Protein AF-A0A7S0CFQ0-F1 (afdb_monomer_lite)

Sequence (175 aa):
IHQAGVYGTDNMLTEPFFSPTVSVHCETNSCTVASWGQQARIPTTFSSSVLFVSRYTDCGNGVVEHTSIVHNMDDPDDGSSVPLNYLNMPWAGIRTSNLNDILLSGTDGSSSAVSKPIQPFSSSGFYPDLVDTGGYTTFAQSLIDENREPFNLPCSDGNLGETECPEVNKESVQL

Secondary structure (DSSP, 8-state):
---SS----STT-SS---PPEEEEEE-SSEEEEEEE---SSS--SS---EEEEEEEEE-STT-EEEEEEEEE---TTSS--------BS--S---TTT--EEEEEPTTS-EEEPPSSPPPTTSTT---BGGGS-S-EEEES-S--TTSPP--PPEE-SSS-EEPPP---TT----

Radius of gyration: 18.99 Å; chains: 1; bounding box: 38×48×54 Å

pLDDT: mean 72.98, std 15.65, range [30.61, 96.94]

Structure (mmCIF, N/CA/C/O backbone):
data_AF-A0A7S0CFQ0-F1
#
_entry.id   AF-A0A7S0CFQ0-F1
#
loop_
_atom_site.group_PDB
_atom_site.id
_atom_site.type_symbol
_atom_site.label_atom_id
_atom_site.label_alt_id
_atom_site.label_comp_id
_atom_site.label_asym_id
_atom_site.label_entity_id
_atom_site.label_seq_id
_atom_site.pdbx_PDB_ins_code
_atom_site.Cartn_x
_atom_site.Cartn_y
_atom_site.Cartn_z
_atom_site.occupancy
_atom_site.B_iso_or_equiv
_atom_site.auth_seq_id
_atom_site.auth_comp_id
_atom_site.auth_asym_id
_atom_site.auth_atom_id
_atom_site.pdbx_PDB_model_num
ATOM 1 N N . ILE A 1 1 ? -2.059 8.356 -0.593 1.00 39.75 1 ILE A N 1
ATOM 2 C CA . ILE A 1 1 ? -1.535 8.402 -1.978 1.00 39.75 1 ILE A CA 1
ATOM 3 C C . ILE A 1 1 ? -0.015 8.304 -1.917 1.00 39.75 1 ILE A C 1
ATOM 5 O O . ILE A 1 1 ? 0.671 9.313 -1.801 1.00 39.75 1 ILE A O 1
ATOM 9 N N . HIS A 1 2 ? 0.506 7.076 -1.909 1.00 50.59 2 HIS A N 1
ATOM 10 C CA . HIS A 1 2 ? 1.893 6.850 -2.320 1.00 50.59 2 HIS A CA 1
ATOM 11 C C . HIS A 1 2 ? 1.972 7.113 -3.827 1.00 50.59 2 HIS A C 1
ATOM 13 O O . HIS A 1 2 ? 0.962 6.946 -4.504 1.00 50.59 2 HIS A O 1
ATOM 19 N N . GLN A 1 3 ? 3.139 7.534 -4.326 1.00 62.50 3 GLN A N 1
ATOM 20 C CA . GLN A 1 3 ? 3.353 8.063 -5.684 1.00 62.50 3 GLN A CA 1
ATOM 21 C C . GLN A 1 3 ? 3.074 9.572 -5.874 1.00 62.50 3 GLN A C 1
ATOM 23 O O . GLN A 1 3 ? 2.686 10.016 -6.957 1.00 62.50 3 GLN A O 1
ATOM 28 N N . ALA A 1 4 ? 3.374 10.391 -4.857 1.00 58.34 4 ALA A N 1
ATOM 29 C CA . ALA A 1 4 ? 3.525 11.848 -5.001 1.00 58.34 4 ALA A CA 1
ATOM 30 C C . ALA A 1 4 ? 4.813 12.248 -5.757 1.00 58.34 4 ALA A C 1
ATOM 32 O O . ALA A 1 4 ? 5.471 13.222 -5.403 1.00 58.34 4 ALA A O 1
ATOM 33 N N . GLY A 1 5 ? 5.182 11.442 -6.756 1.00 59.94 5 GLY A N 1
ATOM 34 C CA . GLY A 1 5 ? 6.418 11.555 -7.510 1.00 59.94 5 GLY A CA 1
ATOM 35 C C . GLY A 1 5 ? 7.561 10.713 -6.962 1.00 59.94 5 GLY A C 1
ATOM 36 O O . GLY A 1 5 ? 7.418 9.872 -6.074 1.00 59.94 5 GLY A O 1
ATOM 37 N N . VAL A 1 6 ? 8.714 10.955 -7.566 1.00 67.06 6 VAL A N 1
ATOM 38 C CA . VAL A 1 6 ? 10.001 10.339 -7.268 1.00 67.06 6 VAL A CA 1
ATOM 39 C C . VAL A 1 6 ? 10.676 11.082 -6.112 1.00 67.06 6 VAL A C 1
ATOM 41 O O . VAL A 1 6 ? 10.690 12.312 -6.098 1.00 67.06 6 VAL A O 1
ATOM 44 N N . TYR A 1 7 ? 11.300 10.354 -5.178 1.00 64.44 7 TYR A N 1
ATOM 45 C CA . TYR A 1 7 ? 12.227 10.964 -4.222 1.00 64.44 7 TYR A CA 1
ATOM 46 C C . TYR A 1 7 ? 13.401 11.592 -4.984 1.00 64.44 7 TYR A C 1
ATOM 48 O O . TYR A 1 7 ? 14.196 10.889 -5.605 1.00 64.44 7 TYR A O 1
ATOM 56 N N . GLY A 1 8 ? 13.493 12.919 -4.948 1.00 62.34 8 GLY A N 1
ATOM 57 C CA . GLY A 1 8 ? 14.590 13.683 -5.531 1.00 62.34 8 GLY A CA 1
ATOM 58 C C . GLY A 1 8 ? 15.399 14.378 -4.444 1.00 62.34 8 GLY A C 1
ATOM 59 O O . GLY A 1 8 ? 14.839 14.894 -3.481 1.00 62.34 8 GLY A O 1
ATOM 60 N N . THR A 1 9 ? 16.720 14.397 -4.597 1.00 62.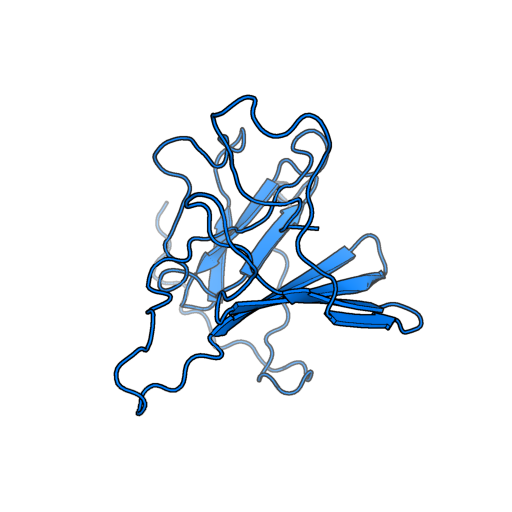56 9 THR A N 1
ATOM 61 C CA . THR A 1 9 ? 17.630 15.204 -3.764 1.00 62.56 9 THR A CA 1
ATOM 62 C C . THR A 1 9 ? 18.038 16.509 -4.444 1.00 62.56 9 THR A C 1
ATOM 64 O O . THR A 1 9 ? 18.760 17.305 -3.852 1.00 62.56 9 THR A O 1
ATOM 67 N N . ASP A 1 10 ? 17.635 16.696 -5.700 1.00 63.03 10 ASP A N 1
ATOM 68 C CA . ASP A 1 10 ? 18.033 17.819 -6.541 1.00 63.03 10 ASP A CA 1
ATOM 69 C C . ASP A 1 10 ? 16.904 18.855 -6.626 1.00 63.03 10 ASP A C 1
ATOM 71 O O . ASP A 1 10 ? 15.729 18.499 -6.738 1.00 63.03 10 ASP A O 1
ATOM 75 N N . ASN A 1 11 ? 17.257 20.140 -6.637 1.00 65.94 11 ASN A N 1
ATOM 76 C CA . ASN A 1 11 ? 16.317 21.269 -6.677 1.00 65.94 11 ASN A CA 1
ATOM 77 C C . ASN A 1 11 ? 15.722 21.494 -8.083 1.00 65.94 11 ASN A C 1
ATOM 79 O O . ASN A 1 11 ? 15.236 22.578 -8.397 1.00 65.94 11 ASN A O 1
ATOM 83 N N . MET A 1 12 ? 15.794 20.483 -8.951 1.00 65.19 12 MET A N 1
ATOM 84 C CA . MET A 1 12 ? 15.325 20.538 -10.337 1.00 65.19 12 MET A CA 1
ATOM 85 C C . MET A 1 12 ? 13.797 20.601 -10.444 1.00 65.19 12 MET A C 1
ATOM 87 O O . MET A 1 12 ? 13.273 21.060 -11.457 1.00 65.19 12 MET A O 1
ATOM 91 N N . LEU A 1 13 ? 13.077 20.137 -9.420 1.00 65.50 13 LEU A N 1
ATOM 92 C CA . LEU A 1 13 ? 11.622 20.233 -9.349 1.00 65.50 13 LEU A CA 1
ATOM 93 C C . LEU A 1 13 ? 11.239 21.517 -8.608 1.00 65.50 13 LEU A C 1
ATOM 95 O O . LEU A 1 13 ? 11.354 21.599 -7.388 1.00 65.50 13 LEU A O 1
ATOM 99 N N . THR A 1 14 ? 10.779 22.521 -9.351 1.00 71.62 14 THR A N 1
ATOM 100 C CA . THR A 1 14 ? 10.223 23.759 -8.778 1.00 71.62 14 THR A CA 1
ATOM 101 C C . THR A 1 14 ? 8.749 23.623 -8.402 1.00 71.62 14 THR A C 1
ATOM 103 O O . THR A 1 14 ? 8.224 24.479 -7.702 1.00 71.62 14 THR A O 1
ATOM 106 N N . GLU A 1 15 ? 8.093 22.555 -8.861 1.00 71.12 15 GLU A N 1
ATOM 107 C CA . GLU A 1 15 ? 6.685 22.247 -8.616 1.00 71.12 15 GLU A CA 1
ATOM 108 C C . GLU A 1 15 ? 6.520 20.763 -8.248 1.00 71.12 15 GLU A C 1
ATOM 110 O O . GLU A 1 15 ? 7.338 19.934 -8.671 1.00 71.12 15 GLU A O 1
ATOM 115 N N . PRO A 1 16 ? 5.470 20.393 -7.490 1.00 70.88 16 PRO A N 1
ATOM 116 C CA . PRO A 1 16 ? 5.167 18.999 -7.200 1.00 70.88 16 PRO A CA 1
ATOM 117 C C . PRO A 1 16 ? 4.949 18.190 -8.482 1.00 70.88 16 PRO A C 1
ATOM 119 O O . PRO A 1 16 ? 4.263 18.619 -9.409 1.00 70.88 16 PRO A O 1
ATOM 122 N N . PHE A 1 17 ? 5.494 16.982 -8.510 1.00 72.38 17 PHE A N 1
ATOM 123 C CA . PHE A 1 17 ? 5.379 16.061 -9.629 1.00 72.38 17 PHE A CA 1
ATOM 124 C C . PHE A 1 17 ? 4.748 14.766 -9.136 1.00 72.38 17 PHE A C 1
ATOM 126 O O . PHE A 1 17 ? 5.159 14.249 -8.108 1.00 72.38 17 PHE A O 1
ATOM 133 N N . PHE A 1 18 ? 3.751 14.242 -9.845 1.00 76.31 18 PHE A N 1
ATOM 134 C CA . PHE A 1 18 ? 2.969 13.085 -9.405 1.00 76.31 18 PHE A CA 1
ATOM 135 C C . PHE A 1 18 ? 3.024 11.973 -10.445 1.00 76.31 18 PHE A C 1
ATOM 137 O O . PHE A 1 18 ? 3.188 12.225 -11.640 1.00 76.31 18 PHE A O 1
ATOM 144 N N . SER A 1 19 ? 2.852 10.731 -10.003 1.00 80.44 19 SER A N 1
ATOM 145 C CA . SER A 1 19 ? 2.658 9.614 -10.923 1.00 80.44 19 SER A CA 1
ATOM 146 C C . SER A 1 19 ? 1.351 9.764 -11.705 1.00 80.44 19 SER A C 1
ATOM 148 O O . SER A 1 19 ? 0.325 10.069 -11.090 1.00 80.44 19 SER A O 1
ATOM 150 N N . PRO A 1 20 ? 1.361 9.562 -13.038 1.00 85.19 20 PRO A N 1
ATOM 151 C CA . PRO A 1 20 ? 0.155 9.663 -13.848 1.00 85.19 20 PRO A CA 1
ATOM 152 C C . PRO A 1 20 ? -0.930 8.709 -13.350 1.00 85.19 20 PRO A C 1
ATOM 154 O O . PRO A 1 20 ? -0.698 7.508 -13.214 1.00 85.19 20 PRO A O 1
ATOM 157 N N . THR A 1 21 ? -2.128 9.231 -13.099 1.00 89.25 21 THR A N 1
ATOM 158 C CA . THR A 1 21 ? -3.296 8.400 -12.801 1.00 89.25 21 THR A CA 1
ATOM 159 C C . THR A 1 21 ? -3.794 7.755 -14.089 1.00 89.25 21 THR A C 1
ATOM 161 O O . THR A 1 21 ? -4.123 8.449 -15.047 1.00 89.25 21 THR A O 1
ATOM 164 N N . VAL A 1 22 ? -3.848 6.426 -14.105 1.00 91.12 22 VAL A N 1
ATOM 165 C CA . VAL A 1 22 ? -4.305 5.623 -15.247 1.00 91.12 22 VAL A CA 1
ATOM 166 C C . VAL A 1 22 ? -5.815 5.425 -15.185 1.00 91.12 22 VAL A C 1
ATOM 168 O O . VAL A 1 22 ? -6.507 5.562 -16.190 1.00 91.12 22 VAL A O 1
ATOM 171 N N . SER A 1 23 ? -6.341 5.131 -13.997 1.00 93.75 23 SER A N 1
ATOM 172 C CA . SER A 1 23 ? -7.774 4.930 -13.800 1.00 93.75 23 SER A CA 1
ATOM 173 C C . SER A 1 23 ? -8.191 5.237 -12.372 1.00 93.75 23 SER A C 1
ATOM 175 O O . SER A 1 23 ? -7.439 4.996 -11.426 1.00 93.75 23 SER A O 1
ATOM 177 N N . VAL A 1 24 ? -9.430 5.694 -12.221 1.00 95.62 24 VAL A N 1
ATOM 178 C CA . VAL A 1 24 ? -10.097 5.850 -10.930 1.00 95.62 24 VAL A CA 1
ATOM 179 C C . VAL A 1 24 ? -11.449 5.167 -11.014 1.00 95.62 24 VAL A C 1
ATOM 181 O O . VAL A 1 24 ? -12.194 5.375 -11.971 1.00 95.62 24 VAL A O 1
ATOM 184 N N . HIS A 1 25 ? -11.769 4.370 -10.006 1.00 96.62 25 HIS A N 1
ATOM 185 C CA . HIS A 1 25 ? -13.078 3.763 -9.849 1.00 96.62 25 HIS A CA 1
ATOM 186 C C . HIS A 1 25 ? -13.491 3.872 -8.389 1.00 96.62 25 HIS A C 1
ATOM 188 O O . HIS A 1 25 ? -12.818 3.317 -7.522 1.00 96.62 25 HIS A O 1
ATOM 194 N N . CYS A 1 26 ? -14.574 4.596 -8.117 1.00 96.94 26 CYS A N 1
ATOM 195 C CA . CYS A 1 26 ? -15.124 4.693 -6.773 1.00 96.94 26 CYS A CA 1
ATOM 196 C C . CYS A 1 26 ? -16.531 4.092 -6.722 1.00 96.94 26 CYS A C 1
ATOM 198 O O . CYS A 1 26 ? -17.332 4.270 -7.641 1.00 96.94 26 CYS A O 1
ATOM 200 N N . GLU A 1 27 ? -16.821 3.440 -5.607 1.00 94.44 27 GLU A N 1
ATOM 201 C CA . GLU A 1 27 ? -18.129 2.934 -5.211 1.00 94.44 27 GLU A CA 1
ATOM 202 C C . GLU A 1 27 ? -18.599 3.692 -3.958 1.00 94.44 27 GLU A C 1
ATOM 204 O O . GLU A 1 27 ? -17.998 4.685 -3.547 1.00 94.44 27 GLU A O 1
ATOM 209 N N . THR A 1 28 ? -19.690 3.246 -3.331 1.00 94.81 28 THR A N 1
ATOM 210 C CA . THR A 1 28 ? -20.272 3.927 -2.163 1.00 94.81 28 THR A CA 1
ATOM 211 C C . THR A 1 28 ? -19.301 4.050 -0.989 1.00 94.81 28 THR A C 1
ATOM 213 O O . THR A 1 28 ? -19.267 5.097 -0.348 1.00 94.81 28 THR A O 1
ATOM 216 N N . ASN A 1 29 ? -18.527 3.005 -0.699 1.00 96.00 29 ASN A N 1
ATOM 217 C CA . ASN A 1 29 ? -17.613 2.961 0.442 1.00 96.00 29 ASN A CA 1
ATOM 218 C C . ASN A 1 29 ? -16.167 2.662 0.037 1.00 96.00 29 ASN A C 1
ATOM 220 O O . ASN A 1 29 ? -15.333 2.440 0.907 1.00 96.00 29 ASN A O 1
ATOM 224 N N . SER A 1 30 ? -15.855 2.625 -1.256 1.00 96.31 30 SER A N 1
ATOM 225 C CA . SER A 1 30 ? -14.516 2.300 -1.733 1.00 96.31 30 SER A CA 1
ATOM 226 C C . SER A 1 30 ? -14.080 3.278 -2.816 1.00 96.31 30 SER A C 1
ATOM 228 O O . SER A 1 30 ? -14.894 3.777 -3.592 1.00 96.31 30 SER A O 1
ATOM 230 N N . CYS A 1 31 ? -12.787 3.572 -2.893 1.00 96.25 31 CYS A N 1
ATOM 231 C CA . CYS A 1 31 ? -12.227 4.158 -4.098 1.00 96.25 31 CYS A CA 1
ATOM 232 C C . CYS A 1 31 ? -10.867 3.557 -4.431 1.00 96.25 31 CYS A C 1
ATOM 234 O O . CYS A 1 31 ? -9.958 3.508 -3.601 1.00 96.25 31 CYS A O 1
ATOM 236 N N . THR A 1 32 ? -10.752 3.109 -5.676 1.00 95.56 32 THR A N 1
ATOM 237 C CA . THR A 1 32 ? -9.565 2.500 -6.260 1.00 95.56 32 THR A CA 1
ATOM 238 C C . THR A 1 32 ? -8.930 3.469 -7.243 1.00 95.56 32 THR A C 1
ATOM 240 O O . THR A 1 32 ? -9.592 3.997 -8.137 1.00 95.56 32 THR A O 1
ATOM 243 N N . VAL A 1 33 ? -7.628 3.678 -7.095 1.00 93.75 33 VAL A N 1
ATOM 244 C CA . VAL A 1 33 ? -6.810 4.503 -7.979 1.00 93.75 33 VAL A CA 1
ATOM 245 C C . VAL A 1 33 ? -5.663 3.648 -8.492 1.00 93.75 33 VAL A C 1
ATOM 247 O O . VAL A 1 33 ? -4.897 3.100 -7.700 1.00 93.75 33 VAL A O 1
ATOM 250 N N . ALA A 1 34 ? -5.540 3.549 -9.813 1.00 91.88 34 ALA A N 1
ATOM 251 C CA . ALA A 1 34 ? -4.373 2.976 -10.465 1.00 91.88 34 ALA A CA 1
ATOM 252 C C . ALA A 1 34 ? -3.490 4.105 -10.997 1.00 91.88 34 ALA A C 1
ATOM 254 O O . ALA A 1 34 ? -3.971 5.000 -11.698 1.00 91.88 34 ALA A O 1
ATOM 255 N N . SER A 1 35 ? -2.201 4.046 -10.689 1.00 89.19 35 SER A N 1
ATOM 256 C CA . SER A 1 35 ? -1.215 5.043 -11.088 1.00 89.19 35 SER A CA 1
ATOM 257 C C . SER A 1 35 ? -0.008 4.371 -11.719 1.00 89.19 35 SER A C 1
ATOM 259 O O . SER A 1 35 ? 0.501 3.366 -11.218 1.00 89.19 35 SER A O 1
ATOM 261 N N . TRP A 1 36 ? 0.470 4.959 -12.809 1.00 86.75 36 TRP A N 1
ATOM 262 C CA . TRP A 1 36 ? 1.662 4.501 -13.500 1.00 86.75 36 TRP A CA 1
ATOM 263 C C . TRP A 1 36 ? 2.895 4.826 -12.659 1.00 86.75 36 TRP A C 1
ATOM 265 O O . TRP A 1 36 ? 3.166 5.989 -12.363 1.00 86.75 36 TRP A O 1
ATOM 275 N N . GLY A 1 37 ? 3.637 3.802 -12.254 1.00 80.62 37 GLY A N 1
ATOM 276 C CA . GLY A 1 37 ? 4.786 3.934 -11.376 1.00 80.62 37 GLY A CA 1
ATOM 277 C C . GLY A 1 37 ? 5.899 4.783 -11.966 1.00 80.62 37 GLY A C 1
ATOM 278 O O . GLY A 1 37 ? 6.160 4.761 -13.169 1.00 80.62 37 GLY A O 1
ATOM 279 N N . GLN A 1 38 ? 6.602 5.510 -11.106 1.00 75.31 38 GLN A N 1
ATOM 280 C CA . GLN A 1 38 ? 7.814 6.216 -11.492 1.00 75.31 38 GLN A CA 1
ATOM 281 C C . GLN A 1 38 ? 8.977 5.757 -10.625 1.00 75.31 38 GLN A C 1
ATOM 283 O O . GLN A 1 38 ? 8.885 5.760 -9.398 1.00 75.31 38 GLN A O 1
ATOM 288 N N . GLN A 1 39 ? 10.073 5.345 -11.260 1.00 66.12 39 GLN A N 1
ATOM 289 C CA . GLN A 1 39 ? 11.289 4.960 -10.552 1.00 66.12 39 GLN A CA 1
ATOM 290 C C . GLN A 1 39 ? 12.277 6.125 -10.507 1.00 66.12 39 GLN A C 1
ATOM 292 O O . GLN A 1 39 ? 12.476 6.854 -11.478 1.00 66.12 39 GLN A O 1
ATOM 297 N N . ALA A 1 40 ? 12.897 6.296 -9.344 1.00 55.22 40 ALA A N 1
ATOM 298 C CA . ALA A 1 40 ? 13.705 7.451 -8.997 1.00 55.22 40 ALA A CA 1
ATOM 299 C C . ALA A 1 40 ? 15.110 7.433 -9.614 1.00 55.22 40 ALA A C 1
ATOM 301 O O . ALA A 1 40 ? 16.079 7.273 -8.878 1.00 55.22 40 ALA A O 1
ATOM 302 N N . ARG A 1 41 ? 15.255 7.580 -10.940 1.00 50.00 41 ARG A N 1
ATOM 303 C CA . ARG A 1 41 ? 16.569 7.804 -11.581 1.00 50.00 41 ARG A CA 1
ATOM 304 C C . ARG A 1 41 ? 16.478 8.652 -12.874 1.00 50.00 41 ARG A C 1
ATOM 306 O O . ARG A 1 41 ? 16.583 8.099 -13.961 1.00 50.00 41 ARG A O 1
ATOM 313 N N . ILE A 1 42 ? 16.481 9.993 -12.736 1.00 51.56 42 ILE A N 1
ATOM 314 C CA . ILE A 1 42 ? 16.884 11.000 -13.772 1.00 51.56 42 ILE A CA 1
ATOM 315 C C . ILE A 1 42 ? 15.882 11.115 -14.986 1.00 51.56 42 ILE A C 1
ATOM 317 O O . ILE A 1 42 ? 14.942 10.325 -15.054 1.00 51.56 42 ILE A O 1
ATOM 321 N N . PRO A 1 43 ? 15.953 12.146 -15.876 1.00 45.28 43 PRO A N 1
ATOM 322 C CA . PRO A 1 43 ? 14.903 12.519 -16.840 1.00 45.28 43 PRO A CA 1
ATOM 323 C C . PRO A 1 43 ? 14.393 11.372 -17.715 1.00 45.28 43 PRO A C 1
ATOM 325 O O . PRO A 1 43 ? 15.179 10.673 -18.348 1.00 45.28 43 PRO A O 1
ATOM 328 N N . THR A 1 44 ? 13.069 11.227 -17.807 1.00 50.00 44 THR A N 1
ATOM 329 C CA . THR A 1 44 ? 12.396 10.138 -18.533 1.00 50.00 44 THR A CA 1
ATOM 330 C C . THR A 1 44 ? 11.166 10.652 -19.294 1.00 50.00 44 THR A C 1
ATOM 332 O O . THR A 1 44 ? 10.462 11.531 -18.803 1.00 50.00 44 THR A O 1
ATOM 335 N N . THR A 1 45 ? 10.883 10.107 -20.486 1.00 50.97 45 THR A N 1
ATOM 336 C CA . THR A 1 45 ? 9.622 10.304 -21.243 1.00 50.97 45 THR A CA 1
ATOM 337 C C . THR A 1 45 ? 8.568 9.229 -20.913 1.00 50.97 45 THR A C 1
ATOM 339 O O . THR A 1 45 ? 7.693 8.952 -21.726 1.00 50.97 45 THR A O 1
ATOM 342 N N . PHE A 1 46 ? 8.666 8.665 -19.700 1.00 53.38 46 PHE A N 1
ATOM 343 C CA . PHE A 1 46 ? 7.843 7.635 -19.051 1.00 53.38 46 PHE A CA 1
ATOM 344 C C . PHE A 1 46 ? 7.884 6.229 -19.669 1.00 53.38 46 PHE A C 1
ATOM 346 O O . PHE A 1 46 ? 7.098 5.891 -20.546 1.00 53.38 46 PHE A O 1
ATOM 353 N N . SER A 1 47 ? 8.710 5.356 -19.088 1.00 57.25 47 SER A N 1
ATOM 354 C CA . SER A 1 47 ? 8.442 3.913 -19.049 1.00 57.25 47 SER A CA 1
ATOM 355 C C . SER A 1 47 ? 9.054 3.320 -17.777 1.00 57.25 47 SER A C 1
ATOM 357 O O . SER A 1 47 ? 10.254 3.064 -17.704 1.00 57.25 47 SER A O 1
ATOM 359 N N . SER A 1 48 ? 8.238 3.141 -16.742 1.00 67.94 48 SER A N 1
ATOM 360 C CA . SER A 1 48 ? 8.483 2.067 -15.779 1.00 67.94 48 SER A CA 1
ATOM 361 C C . SER A 1 48 ? 7.379 1.045 -15.975 1.00 67.94 48 SER A C 1
ATOM 363 O O . SER A 1 48 ? 6.219 1.434 -16.099 1.00 67.94 48 SER A O 1
ATOM 365 N N . SER A 1 49 ? 7.703 -0.235 -16.029 1.00 80.25 49 SER A N 1
ATOM 366 C CA . SER A 1 49 ? 6.699 -1.283 -16.206 1.00 80.25 49 SER A CA 1
ATOM 367 C C . SER A 1 49 ? 6.064 -1.639 -14.869 1.00 80.25 49 SER A C 1
ATOM 369 O O . SER A 1 49 ? 5.990 -2.793 -14.482 1.00 80.25 49 SER A O 1
ATOM 371 N N . VAL A 1 50 ? 5.645 -0.629 -14.106 1.00 83.50 50 VAL A N 1
ATOM 372 C CA . VAL A 1 50 ? 5.047 -0.822 -12.787 1.00 83.50 50 VAL A CA 1
ATOM 373 C C . VAL A 1 50 ? 3.726 -0.089 -12.720 1.00 83.50 50 VAL A C 1
ATOM 375 O O . VAL A 1 50 ? 3.663 1.114 -12.973 1.00 83.50 50 VAL A O 1
ATOM 378 N N . LEU A 1 51 ? 2.676 -0.799 -12.331 1.00 88.25 51 LEU A N 1
ATOM 379 C CA . LEU A 1 51 ? 1.384 -0.217 -12.004 1.00 88.25 51 LEU A CA 1
ATOM 380 C C . LEU A 1 51 ? 1.162 -0.321 -10.496 1.00 88.25 51 LEU A C 1
ATOM 382 O O . LEU A 1 51 ? 1.212 -1.408 -9.922 1.00 88.25 51 LEU A O 1
ATOM 386 N N . PHE A 1 52 ? 0.907 0.815 -9.854 1.00 88.44 52 PHE A N 1
ATOM 387 C CA . PHE A 1 52 ? 0.487 0.862 -8.458 1.00 88.44 52 PHE A CA 1
ATOM 388 C C . PHE A 1 52 ? -1.028 0.962 -8.403 1.00 88.44 52 PHE A C 1
ATOM 390 O O . PHE A 1 52 ? -1.601 1.864 -9.012 1.00 88.44 52 PHE A O 1
ATOM 397 N N . VAL A 1 53 ? -1.675 0.079 -7.652 1.00 91.56 53 VAL A N 1
ATOM 398 C CA . VAL A 1 53 ? -3.116 0.146 -7.400 1.00 91.56 53 VAL A CA 1
ATOM 399 C C . VAL A 1 53 ? -3.332 0.319 -5.907 1.00 91.56 53 VAL A C 1
ATOM 401 O O . VAL A 1 53 ? -2.909 -0.513 -5.109 1.00 91.56 53 VAL A O 1
ATOM 404 N N . SER A 1 54 ? -3.993 1.408 -5.531 1.00 91.88 54 SER A N 1
ATOM 405 C CA . SER A 1 54 ? -4.400 1.674 -4.155 1.00 91.88 54 SER A CA 1
ATOM 406 C C . SER A 1 54 ? -5.915 1.685 -4.076 1.00 91.88 54 SER A C 1
ATOM 408 O O . SER A 1 54 ? -6.560 2.464 -4.777 1.00 91.88 54 SER A O 1
ATOM 410 N N . ARG A 1 55 ? -6.479 0.859 -3.200 1.00 93.38 55 ARG A N 1
ATOM 411 C CA . ARG A 1 55 ? -7.897 0.896 -2.847 1.00 93.38 55 ARG A CA 1
ATOM 412 C C . ARG A 1 55 ? -8.037 1.331 -1.401 1.00 93.38 55 ARG A C 1
ATOM 414 O O . ARG A 1 55 ? -7.408 0.752 -0.521 1.00 93.38 55 ARG A O 1
ATOM 421 N N . TYR A 1 56 ? -8.866 2.337 -1.176 1.00 93.81 56 TYR A N 1
ATOM 422 C CA . TYR A 1 56 ? -9.286 2.763 0.151 1.00 93.81 56 TYR A CA 1
ATOM 423 C C . TYR A 1 56 ? -10.731 2.338 0.346 1.00 93.81 56 TYR A C 1
ATOM 425 O O . TYR A 1 56 ? -11.569 2.703 -0.476 1.00 93.81 56 TYR A O 1
ATOM 433 N N . THR A 1 57 ? -11.012 1.596 1.410 1.00 95.75 57 THR A N 1
ATOM 434 C CA . THR A 1 57 ? -12.364 1.147 1.747 1.00 95.75 57 THR A CA 1
ATOM 435 C C . THR A 1 57 ? -12.725 1.645 3.139 1.00 95.75 57 THR A C 1
ATOM 437 O O . THR A 1 57 ? -11.983 1.424 4.095 1.00 95.75 57 THR A O 1
ATOM 440 N N . ASP A 1 58 ? -13.863 2.320 3.254 1.00 95.06 58 ASP A N 1
ATOM 441 C CA . ASP A 1 58 ? -14.522 2.582 4.528 1.00 95.06 58 ASP A CA 1
ATOM 442 C C . ASP A 1 58 ? -15.252 1.306 4.967 1.00 95.06 58 ASP A C 1
ATOM 444 O O . ASP A 1 58 ? -16.239 0.880 4.355 1.00 95.06 58 ASP A O 1
ATOM 448 N N . CYS A 1 59 ? -14.727 0.680 6.019 1.00 92.88 59 CYS A N 1
ATOM 449 C CA . CYS A 1 59 ? -15.288 -0.529 6.617 1.00 92.88 59 CYS A CA 1
ATOM 450 C C . CYS A 1 59 ? -16.285 -0.202 7.745 1.00 92.88 59 CYS A C 1
ATOM 452 O O . CYS A 1 59 ? -16.800 -1.106 8.403 1.00 92.88 59 CYS A O 1
ATOM 454 N N . GLY A 1 60 ? -16.568 1.084 7.979 1.00 90.44 60 GLY A N 1
ATOM 455 C CA . GLY A 1 60 ? -17.383 1.567 9.082 1.00 90.44 60 GLY A CA 1
ATOM 456 C C . GLY A 1 60 ? -16.645 1.550 10.423 1.00 90.44 60 GLY A C 1
ATOM 457 O O . GLY A 1 60 ? -15.507 1.102 10.546 1.00 90.44 60 GLY A O 1
ATOM 458 N N . ASN A 1 61 ? -17.303 2.070 11.464 1.00 90.38 61 ASN A N 1
ATOM 459 C CA . ASN A 1 61 ? -16.812 2.052 12.852 1.00 90.38 61 ASN A CA 1
ATOM 460 C C . ASN A 1 61 ? -15.390 2.620 13.051 1.00 90.38 61 ASN A C 1
ATOM 462 O O . ASN A 1 61 ? -14.680 2.223 13.972 1.00 90.38 61 ASN A O 1
ATOM 466 N N . GLY A 1 62 ? -14.975 3.561 12.198 1.00 86.12 62 GLY A N 1
ATOM 467 C CA . GLY A 1 62 ? -13.644 4.169 12.258 1.00 86.12 62 GLY A CA 1
ATOM 468 C C . GLY A 1 62 ? -12.518 3.304 11.681 1.00 86.12 62 GLY A C 1
ATOM 469 O O . GLY A 1 62 ? -11.353 3.642 11.879 1.00 86.12 62 GLY A O 1
ATOM 470 N N . VAL A 1 63 ? -12.841 2.219 10.970 1.00 89.56 63 VAL A N 1
ATOM 471 C CA . VAL A 1 63 ? -11.871 1.358 10.284 1.00 89.56 63 VAL A CA 1
ATOM 472 C C . VAL A 1 63 ? -11.793 1.738 8.810 1.00 89.56 63 VAL A C 1
ATOM 474 O O . VAL A 1 63 ? -12.797 1.750 8.100 1.00 89.56 63 VAL A O 1
ATOM 477 N N . VAL A 1 64 ? -10.575 2.005 8.343 1.00 91.25 64 VAL A N 1
ATOM 478 C CA . VAL A 1 64 ? -10.271 2.208 6.925 1.00 91.25 64 VAL A CA 1
ATOM 479 C C . VAL A 1 64 ? -9.289 1.134 6.491 1.00 91.25 64 VAL A C 1
ATOM 481 O O . VAL A 1 64 ? -8.186 1.045 7.031 1.00 91.25 64 VAL A O 1
ATOM 484 N N . GLU A 1 65 ? -9.675 0.340 5.499 1.00 91.75 65 GLU A N 1
ATOM 485 C CA . GLU A 1 65 ? -8.765 -0.583 4.830 1.00 91.75 65 GLU A CA 1
ATOM 486 C C . GLU A 1 65 ? -8.033 0.150 3.704 1.00 91.75 65 GLU A C 1
ATOM 488 O O . GLU A 1 65 ? -8.637 0.872 2.905 1.00 91.75 65 GLU A O 1
ATOM 493 N N . HIS A 1 66 ? -6.722 -0.065 3.620 1.00 91.69 66 HIS A N 1
ATOM 494 C CA . HIS A 1 66 ? -5.922 0.329 2.471 1.00 91.69 66 HIS A CA 1
ATOM 495 C C . HIS A 1 66 ? -5.287 -0.909 1.840 1.00 91.69 66 HIS A C 1
ATOM 497 O O . HIS A 1 66 ? -4.353 -1.487 2.393 1.00 91.69 66 HIS A O 1
ATOM 503 N N . THR A 1 67 ? -5.771 -1.288 0.660 1.00 91.44 67 THR A N 1
ATOM 504 C CA . THR A 1 67 ? -5.152 -2.323 -0.170 1.00 91.44 67 THR A CA 1
ATOM 505 C C . THR A 1 67 ? -4.140 -1.667 -1.103 1.00 91.44 67 THR A C 1
ATOM 507 O O . THR A 1 67 ? -4.489 -0.741 -1.836 1.00 91.44 67 THR A O 1
ATOM 510 N N . SER A 1 68 ? -2.901 -2.160 -1.111 1.00 88.31 68 SER A N 1
ATOM 511 C CA . SER A 1 68 ? -1.851 -1.708 -2.026 1.00 88.31 68 SER A CA 1
ATOM 512 C C . SER A 1 68 ? -1.351 -2.879 -2.858 1.00 88.31 68 SER A C 1
ATOM 514 O O . SER A 1 68 ? -0.891 -3.875 -2.309 1.00 88.31 68 SER A O 1
ATOM 516 N N . ILE A 1 69 ? -1.409 -2.744 -4.180 1.00 89.38 69 ILE A N 1
ATOM 517 C CA . ILE A 1 69 ? -0.888 -3.720 -5.137 1.00 89.38 69 ILE A CA 1
ATOM 518 C C . ILE A 1 69 ? 0.202 -3.041 -5.958 1.00 89.38 69 ILE A C 1
ATOM 520 O O . ILE A 1 69 ? 0.025 -1.923 -6.449 1.00 89.38 69 ILE A O 1
ATOM 524 N N . VAL A 1 70 ? 1.322 -3.738 -6.121 1.00 87.50 70 VAL A N 1
ATOM 525 C CA . VAL A 1 70 ? 2.396 -3.366 -7.040 1.00 87.50 70 VAL A CA 1
ATOM 526 C C . VAL A 1 70 ? 2.450 -4.437 -8.118 1.00 87.50 70 VAL A C 1
ATOM 528 O O . VAL A 1 70 ? 2.750 -5.591 -7.827 1.00 87.50 70 VAL A O 1
ATOM 531 N N . HIS A 1 71 ? 2.123 -4.071 -9.352 1.00 88.06 71 HIS A N 1
ATOM 532 C CA . HIS A 1 71 ? 2.116 -4.993 -10.480 1.00 88.06 71 HIS A CA 1
ATOM 533 C C .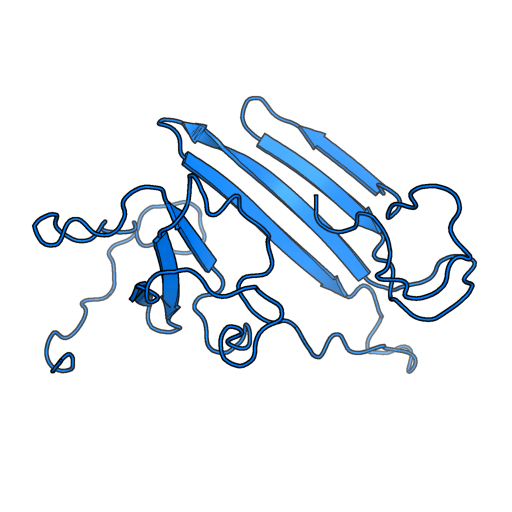 HIS A 1 71 ? 3.281 -4.679 -11.417 1.00 88.06 71 HIS A C 1
ATOM 535 O O . HIS A 1 71 ? 3.367 -3.562 -11.929 1.00 88.06 71 HIS A O 1
ATOM 541 N N . ASN A 1 72 ? 4.168 -5.656 -11.628 1.00 86.50 72 ASN A N 1
ATOM 542 C CA . ASN A 1 72 ? 5.166 -5.597 -12.691 1.00 86.50 72 ASN A CA 1
ATOM 543 C C . ASN A 1 72 ? 4.497 -5.979 -14.018 1.00 86.50 72 ASN A C 1
ATOM 545 O O . ASN A 1 72 ? 3.969 -7.081 -14.136 1.00 86.50 72 ASN A O 1
ATOM 549 N N . MET A 1 73 ? 4.504 -5.053 -14.968 1.00 86.62 73 MET A N 1
ATOM 550 C CA . MET A 1 73 ? 3.950 -5.195 -16.313 1.00 86.62 73 MET A CA 1
ATOM 551 C C . MET A 1 73 ? 5.003 -5.632 -17.340 1.00 86.62 73 MET A C 1
ATOM 553 O O . MET A 1 73 ? 4.659 -5.741 -18.514 1.00 86.62 73 MET A O 1
ATOM 557 N N . ASP A 1 74 ? 6.266 -5.825 -16.939 1.00 82.94 74 ASP A N 1
ATOM 558 C CA . ASP A 1 74 ? 7.294 -6.345 -17.846 1.00 82.94 74 ASP A CA 1
ATOM 559 C C . ASP A 1 74 ? 6.964 -7.770 -18.293 1.00 82.94 74 ASP A C 1
ATOM 561 O O . ASP A 1 74 ? 6.500 -8.597 -17.500 1.00 82.94 74 ASP A O 1
ATOM 565 N N . ASP A 1 75 ? 7.248 -8.059 -19.563 1.00 79.25 75 ASP A N 1
ATOM 566 C CA . ASP A 1 75 ? 7.169 -9.408 -20.102 1.00 79.25 75 ASP A CA 1
ATOM 567 C C . ASP A 1 75 ? 8.461 -10.165 -19.736 1.00 79.25 75 ASP A C 1
ATOM 569 O O . ASP A 1 75 ? 9.550 -9.774 -20.167 1.00 79.25 75 ASP A O 1
ATOM 573 N N . PRO A 1 76 ? 8.394 -11.245 -18.936 1.00 71.94 76 PRO A N 1
ATOM 574 C CA . PRO A 1 76 ? 9.584 -12.012 -18.580 1.00 71.94 76 PRO A CA 1
ATOM 575 C C . PRO A 1 76 ? 10.291 -12.635 -19.798 1.00 71.94 76 PRO A C 1
ATOM 577 O O . PRO A 1 76 ? 11.484 -12.937 -19.705 1.00 71.94 76 PRO A O 1
ATOM 580 N N . ASP A 1 77 ? 9.597 -12.802 -20.929 1.00 77.38 77 ASP A N 1
ATOM 581 C CA . ASP A 1 77 ? 10.111 -13.464 -22.129 1.00 77.38 77 ASP A CA 1
ATOM 582 C C . ASP A 1 77 ? 10.766 -12.498 -23.138 1.00 77.38 77 ASP A C 1
ATOM 584 O O . ASP A 1 77 ? 11.407 -12.942 -24.095 1.00 77.38 77 ASP A O 1
ATOM 588 N N . ASP A 1 78 ? 10.671 -11.179 -22.932 1.00 76.81 78 ASP A N 1
ATOM 589 C CA . ASP A 1 78 ? 11.191 -10.173 -23.873 1.00 76.81 78 ASP A CA 1
ATOM 590 C C . ASP A 1 78 ? 12.692 -9.854 -23.701 1.00 76.81 78 ASP A C 1
ATOM 592 O O . ASP A 1 78 ? 13.283 -9.103 -24.484 1.00 76.81 78 ASP A O 1
ATOM 596 N N . GLY A 1 79 ? 13.335 -10.453 -22.690 1.00 66.56 79 GLY A N 1
ATOM 597 C CA . GLY A 1 79 ? 14.756 -10.270 -22.380 1.00 66.56 79 GLY A CA 1
ATOM 598 C C . GLY A 1 79 ? 15.120 -8.891 -21.810 1.00 66.56 79 GLY A C 1
ATOM 599 O O . GLY A 1 79 ? 16.304 -8.620 -21.601 1.00 66.56 79 GLY A O 1
ATOM 600 N N . SER A 1 80 ? 14.129 -8.035 -21.548 1.00 64.12 80 SER A N 1
ATOM 601 C CA . SER A 1 80 ? 14.256 -6.683 -20.993 1.00 64.12 80 SER A CA 1
ATOM 602 C C . SER A 1 80 ? 13.629 -6.516 -19.602 1.00 64.12 80 SER A C 1
ATOM 604 O O . SER A 1 80 ? 13.770 -5.448 -19.009 1.00 64.12 80 SER A O 1
ATOM 606 N N . SER A 1 81 ? 13.031 -7.584 -19.054 1.00 69.44 81 SER A N 1
ATOM 607 C CA . SER A 1 81 ? 12.419 -7.626 -17.720 1.00 69.44 81 SER A CA 1
ATOM 608 C C . SER A 1 81 ? 13.266 -6.950 -16.636 1.00 69.44 81 SER A C 1
ATOM 610 O O . SER A 1 81 ? 14.335 -7.436 -16.249 1.00 69.44 81 SER A O 1
ATOM 612 N N . VAL A 1 82 ? 12.734 -5.872 -16.064 1.00 71.50 82 VAL A N 1
ATOM 613 C CA . VAL A 1 82 ? 13.288 -5.187 -14.902 1.00 71.50 82 VAL A CA 1
ATOM 614 C C . VAL A 1 82 ? 12.674 -5.818 -13.647 1.00 71.50 82 VAL A C 1
ATOM 616 O O . VAL A 1 82 ? 11.474 -5.685 -13.397 1.00 71.50 82 VAL A O 1
ATOM 619 N N . PRO A 1 83 ? 13.460 -6.522 -12.813 1.00 72.88 83 PRO A N 1
ATOM 620 C CA . PRO A 1 83 ? 12.908 -7.179 -11.639 1.00 72.88 83 PRO A CA 1
ATOM 621 C C . PRO A 1 83 ? 12.488 -6.159 -10.572 1.00 72.88 83 PRO A C 1
ATOM 623 O O . PRO A 1 83 ? 13.258 -5.272 -10.196 1.00 72.88 83 PRO A O 1
ATOM 626 N N . LEU A 1 84 ? 11.292 -6.347 -10.009 1.00 76.06 84 LEU A N 1
ATOM 627 C CA . LEU A 1 84 ? 10.878 -5.727 -8.748 1.00 76.06 84 LEU A CA 1
ATOM 628 C C . LEU A 1 84 ? 11.304 -6.635 -7.594 1.00 76.06 84 LEU A C 1
ATOM 630 O O . LEU A 1 84 ? 10.553 -7.499 -7.156 1.00 76.06 84 LEU A O 1
ATOM 634 N N . ASN A 1 85 ? 12.549 -6.478 -7.151 1.00 73.62 85 ASN A N 1
ATOM 635 C CA . ASN A 1 85 ? 13.202 -7.398 -6.216 1.00 73.62 85 ASN A CA 1
ATOM 636 C C . ASN A 1 85 ? 13.303 -6.884 -4.773 1.00 73.62 85 ASN A C 1
ATOM 638 O O . ASN A 1 85 ? 13.863 -7.576 -3.928 1.00 73.62 85 ASN A O 1
ATOM 642 N N . TYR A 1 86 ? 12.791 -5.686 -4.491 1.00 74.56 86 TYR A N 1
ATOM 643 C CA . TYR A 1 86 ? 12.778 -5.129 -3.145 1.00 74.56 86 TYR A CA 1
ATOM 644 C C . TYR A 1 86 ? 11.442 -4.453 -2.852 1.00 74.56 86 TYR A C 1
ATOM 646 O O . TYR A 1 86 ? 11.069 -3.475 -3.504 1.00 74.56 86 TYR A O 1
ATOM 654 N N . LEU A 1 87 ? 10.739 -4.983 -1.854 1.00 77.38 87 LEU A N 1
ATOM 655 C CA . LEU A 1 87 ? 9.538 -4.398 -1.281 1.00 77.38 87 LEU A CA 1
ATOM 656 C C . LEU A 1 87 ? 9.524 -4.733 0.212 1.00 77.38 87 LEU A C 1
ATOM 658 O O . LEU A 1 87 ? 9.495 -5.905 0.588 1.00 77.38 87 LEU A O 1
ATOM 662 N N . ASN A 1 88 ? 9.561 -3.709 1.056 1.00 75.38 88 ASN A N 1
ATOM 663 C CA . ASN A 1 88 ? 9.511 -3.869 2.504 1.00 75.38 88 ASN A CA 1
ATOM 664 C C . ASN A 1 88 ? 8.145 -3.468 3.068 1.00 75.38 88 ASN A C 1
ATOM 666 O O . ASN A 1 88 ? 7.372 -2.763 2.419 1.00 75.38 88 ASN A O 1
ATOM 670 N N . MET A 1 89 ? 7.863 -3.896 4.296 1.00 74.94 89 MET A N 1
ATOM 671 C CA . MET A 1 89 ? 6.645 -3.546 5.021 1.00 74.94 89 MET A CA 1
ATOM 672 C C . MET A 1 89 ? 6.956 -2.869 6.361 1.00 74.94 89 MET A C 1
ATOM 674 O O . MET A 1 89 ? 8.031 -3.077 6.915 1.00 74.94 89 MET A O 1
ATOM 678 N N . PRO A 1 90 ? 6.030 -2.056 6.894 1.00 71.94 90 PRO A N 1
ATOM 679 C CA . PRO A 1 90 ? 4.849 -1.543 6.203 1.00 71.94 90 PRO A CA 1
ATOM 680 C C . PRO A 1 90 ? 5.223 -0.521 5.125 1.00 71.94 90 PRO A C 1
ATOM 682 O O . PRO A 1 90 ? 6.078 0.340 5.325 1.00 71.94 90 PRO A O 1
ATOM 685 N N . TRP A 1 91 ? 4.524 -0.579 3.994 1.00 68.81 91 TRP A N 1
ATOM 686 C CA . TRP A 1 91 ? 4.651 0.413 2.932 1.00 68.81 91 TRP A CA 1
ATOM 687 C C . TRP A 1 91 ? 3.483 1.401 2.988 1.00 68.81 91 TRP A C 1
ATOM 689 O O . TRP A 1 91 ? 2.490 1.274 2.275 1.00 68.81 91 TRP A O 1
ATOM 699 N N . ALA A 1 92 ? 3.566 2.364 3.902 1.00 68.62 92 ALA A N 1
ATOM 700 C CA . ALA A 1 92 ? 2.617 3.466 4.048 1.00 68.62 92 ALA A CA 1
ATOM 701 C C . ALA A 1 92 ? 3.170 4.503 5.040 1.00 68.62 92 ALA A C 1
ATOM 703 O O . ALA A 1 92 ? 4.102 4.221 5.789 1.00 68.62 92 ALA A O 1
ATOM 704 N N . GLY A 1 93 ? 2.559 5.686 5.106 1.00 69.88 93 GLY A N 1
ATOM 705 C CA . GLY A 1 93 ? 2.739 6.617 6.220 1.00 69.88 93 GLY A CA 1
ATOM 706 C C . GLY A 1 93 ? 1.430 6.817 6.979 1.00 69.88 93 GLY A C 1
ATOM 707 O O . GLY A 1 93 ? 0.383 7.002 6.361 1.00 69.88 93 GLY A O 1
ATOM 708 N N . ILE A 1 94 ? 1.493 6.836 8.311 1.00 78.75 94 ILE A N 1
ATOM 709 C CA . ILE A 1 94 ? 0.382 7.268 9.167 1.00 78.75 94 ILE A CA 1
ATOM 710 C C . ILE A 1 94 ? 0.767 8.494 9.989 1.00 78.75 94 ILE A C 1
ATOM 712 O O . ILE A 1 94 ? 1.941 8.843 10.129 1.00 78.75 94 ILE A O 1
ATOM 716 N N . ARG A 1 95 ? -0.234 9.163 10.565 1.00 80.31 95 ARG A N 1
ATOM 717 C CA . ARG A 1 95 ? 0.002 10.234 11.531 1.00 80.31 95 ARG A CA 1
ATOM 718 C C . ARG A 1 95 ? 0.200 9.627 12.922 1.00 80.31 95 ARG A C 1
ATOM 720 O O . ARG A 1 95 ? -0.770 9.353 13.625 1.00 80.31 95 ARG A O 1
ATOM 727 N N . THR A 1 96 ? 1.456 9.473 13.336 1.00 77.75 96 THR A N 1
ATOM 728 C CA . THR A 1 96 ? 1.843 8.829 14.611 1.00 77.75 96 THR A CA 1
ATOM 729 C C . THR A 1 96 ? 1.309 9.524 15.867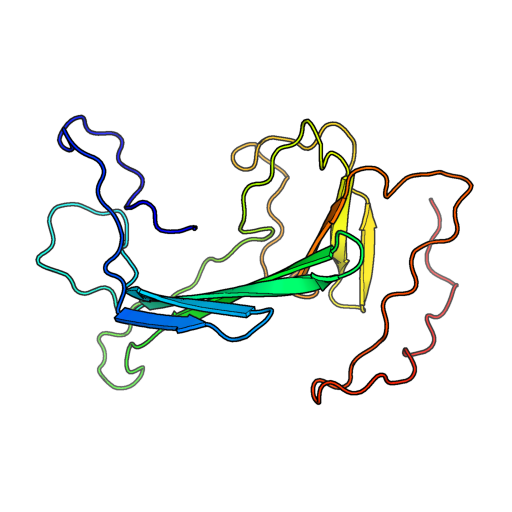 1.00 77.75 96 THR A C 1
ATOM 731 O O . THR A 1 96 ? 1.324 8.932 16.935 1.00 77.75 96 THR A O 1
ATOM 734 N N . SER A 1 97 ? 0.804 10.758 15.767 1.00 80.38 97 SER A N 1
ATOM 735 C CA . SER A 1 97 ? 0.135 11.443 16.888 1.00 80.38 97 SER A CA 1
ATOM 736 C C . SER A 1 97 ? -1.256 10.896 17.216 1.00 80.38 97 SER A C 1
ATOM 738 O O . SER A 1 97 ? -1.732 11.146 18.316 1.00 80.38 97 SER A O 1
ATOM 740 N N . ASN A 1 98 ? -1.896 10.180 16.284 1.00 82.00 98 ASN A N 1
ATOM 741 C CA . ASN A 1 98 ? -3.221 9.582 16.479 1.00 82.00 98 ASN A CA 1
ATOM 742 C C . ASN A 1 98 ? -3.209 8.058 16.325 1.00 82.00 98 ASN A C 1
ATOM 744 O O . ASN A 1 98 ? -3.997 7.396 16.978 1.00 82.00 98 ASN A O 1
ATOM 748 N N . LEU A 1 99 ? -2.359 7.505 15.453 1.00 85.19 99 LEU A N 1
ATOM 749 C CA . LEU A 1 99 ? -2.231 6.061 15.230 1.00 85.19 99 LEU A CA 1
ATOM 750 C C . LEU A 1 99 ? -0.839 5.604 15.680 1.00 85.19 99 LEU A C 1
ATOM 752 O O . LEU A 1 99 ? 0.057 5.386 14.869 1.00 85.19 99 LEU A O 1
ATOM 756 N N . ASN A 1 100 ? -0.627 5.599 16.992 1.00 80.94 100 ASN A N 1
ATOM 757 C CA . ASN A 1 100 ? 0.669 5.359 17.628 1.00 80.94 100 ASN A CA 1
ATOM 758 C C . ASN A 1 100 ? 0.937 3.883 17.955 1.00 80.94 100 ASN A C 1
ATOM 760 O O . ASN A 1 100 ? 2.019 3.574 18.453 1.00 80.94 100 ASN A O 1
ATOM 764 N N . ASP A 1 101 ? -0.029 2.999 17.716 1.00 81.44 101 ASP A N 1
ATOM 765 C CA . ASP A 1 101 ? 0.137 1.554 17.804 1.00 81.44 101 ASP A CA 1
ATOM 766 C C . ASP A 1 101 ? 0.236 0.932 16.417 1.00 81.44 101 ASP A C 1
ATOM 768 O O . ASP A 1 101 ? -0.469 1.345 15.493 1.00 81.44 101 ASP A O 1
ATOM 772 N N . ILE A 1 102 ? 1.069 -0.100 16.292 1.00 81.81 102 ILE A N 1
ATOM 773 C CA . ILE A 1 102 ? 1.228 -0.862 15.059 1.00 81.81 102 ILE A CA 1
ATOM 774 C C . ILE A 1 102 ? 1.341 -2.362 15.358 1.00 81.81 102 ILE A C 1
ATOM 776 O O . ILE A 1 102 ? 2.060 -2.768 16.275 1.00 81.81 102 ILE A O 1
ATOM 780 N N . LEU A 1 103 ? 0.621 -3.167 14.576 1.00 83.81 103 LEU A N 1
ATOM 781 C CA . LEU A 1 103 ? 0.708 -4.628 14.562 1.00 83.81 103 LEU A CA 1
ATOM 782 C C . LEU A 1 103 ? 1.259 -5.089 13.218 1.00 83.81 103 LEU A C 1
ATOM 784 O O . LEU A 1 103 ? 0.655 -4.817 12.175 1.00 83.81 103 LEU A O 1
ATOM 788 N N . LEU A 1 104 ? 2.384 -5.798 13.256 1.00 82.12 104 LEU A N 1
ATOM 789 C CA . LEU A 1 104 ? 2.969 -6.451 12.090 1.00 82.12 104 LEU A CA 1
ATOM 790 C C . LEU A 1 104 ? 2.453 -7.882 12.004 1.00 82.12 104 LEU A C 1
ATOM 792 O O . LEU A 1 104 ? 2.508 -8.616 12.991 1.00 82.12 104 LEU A O 1
ATOM 796 N N . SER A 1 105 ? 1.964 -8.264 10.827 1.00 85.44 105 SER A N 1
ATOM 797 C CA . SER A 1 105 ? 1.518 -9.632 10.570 1.00 85.44 105 SER A CA 1
ATOM 798 C C . SER A 1 105 ? 2.707 -10.572 10.393 1.00 85.44 105 SER A C 1
ATOM 800 O O . SER A 1 105 ? 3.612 -10.295 9.605 1.00 85.44 105 SER A O 1
ATOM 802 N N . GLY A 1 106 ? 2.693 -11.687 11.116 1.00 84.06 106 GLY A N 1
ATOM 803 C CA . GLY A 1 106 ? 3.579 -12.822 10.891 1.00 84.06 106 GLY A CA 1
ATOM 804 C C . GLY A 1 106 ? 3.091 -13.680 9.724 1.00 84.06 106 GLY A C 1
ATOM 805 O O . GLY A 1 106 ? 1.911 -13.668 9.369 1.00 84.06 106 GLY A O 1
ATOM 806 N N . THR A 1 107 ? 4.001 -14.443 9.125 1.00 86.38 107 THR A N 1
ATOM 807 C CA . THR A 1 107 ? 3.689 -15.398 8.044 1.00 86.38 107 THR A CA 1
ATOM 808 C C . THR A 1 107 ? 2.827 -16.575 8.510 1.00 86.38 107 THR A C 1
ATOM 810 O O . THR A 1 107 ? 2.190 -17.237 7.697 1.00 86.38 107 THR A O 1
ATOM 813 N N . ASP A 1 108 ? 2.779 -16.820 9.817 1.00 83.88 108 ASP A N 1
ATOM 814 C CA . ASP A 1 108 ? 1.967 -17.835 10.492 1.00 83.88 108 ASP A CA 1
ATOM 815 C C . ASP A 1 108 ? 0.575 -17.323 10.913 1.00 83.88 108 ASP A C 1
ATOM 817 O O . ASP A 1 108 ? -0.162 -18.027 11.600 1.00 83.88 108 ASP A O 1
ATOM 821 N N . GLY A 1 109 ? 0.212 -16.095 10.526 1.00 77.38 109 GLY A N 1
ATOM 822 C CA . GLY A 1 109 ? -1.037 -15.447 10.932 1.00 77.38 109 GLY A CA 1
ATOM 8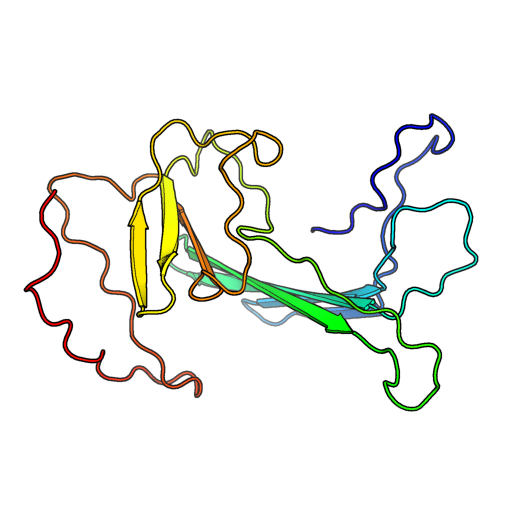23 C C . GLY A 1 109 ? -0.995 -14.830 12.334 1.00 77.38 109 GLY A C 1
ATOM 824 O O . GLY A 1 109 ? -1.971 -14.208 12.755 1.00 77.38 109 GLY A O 1
ATOM 825 N N . SER A 1 110 ? 0.126 -14.944 13.056 1.00 80.06 110 SER A N 1
ATOM 826 C CA . SER A 1 110 ? 0.323 -14.200 14.299 1.00 80.06 110 SER A CA 1
ATOM 827 C C . SER A 1 110 ? 0.443 -12.697 14.023 1.00 80.06 110 SER A C 1
ATOM 829 O O . SER A 1 110 ? 0.598 -12.239 12.888 1.00 80.06 110 SER A O 1
ATOM 831 N N . SER A 1 111 ? 0.338 -11.876 15.063 1.00 80.00 111 SER A N 1
ATOM 832 C CA . SER A 1 111 ? 0.619 -10.446 14.962 1.00 80.00 111 SER A CA 1
ATOM 833 C C . SER A 1 111 ? 1.467 -10.007 16.139 1.00 80.00 111 SER A C 1
ATOM 835 O O . SER A 1 111 ? 1.175 -10.346 17.284 1.00 80.00 111 SER A O 1
ATOM 837 N N . SER A 1 112 ? 2.517 -9.243 15.857 1.00 73.75 112 SER A N 1
ATOM 838 C CA . SER A 1 112 ? 3.413 -8.706 16.877 1.00 73.75 112 SER A CA 1
ATOM 839 C C . SER A 1 112 ? 3.190 -7.208 17.035 1.00 73.75 112 SER A C 1
ATOM 841 O O . SER A 1 112 ? 3.148 -6.454 16.059 1.00 73.75 112 SER A O 1
ATOM 843 N N . ALA A 1 113 ? 3.023 -6.773 18.284 1.00 70.56 113 ALA A N 1
ATOM 844 C CA . ALA A 1 113 ? 3.021 -5.357 18.615 1.00 70.56 113 ALA A CA 1
ATOM 845 C C . ALA A 1 113 ? 4.445 -4.813 18.510 1.00 70.56 113 ALA A C 1
ATOM 847 O O . ALA A 1 113 ? 5.395 -5.413 19.014 1.00 70.56 113 ALA A O 1
ATOM 848 N N . VAL A 1 114 ? 4.592 -3.656 17.879 1.00 71.19 114 VAL A N 1
ATOM 849 C CA . VAL A 1 114 ? 5.880 -2.959 17.834 1.00 71.19 114 VAL A CA 1
ATOM 850 C C . VAL A 1 114 ? 5.989 -2.012 19.024 1.00 71.19 114 VAL A C 1
ATOM 852 O O . VAL A 1 114 ? 5.012 -1.390 19.449 1.00 71.19 114 VAL A O 1
ATOM 855 N N . SER A 1 115 ? 7.209 -1.874 19.542 1.00 62.25 115 SER A N 1
ATOM 856 C CA . SER A 1 115 ? 7.550 -0.944 20.614 1.00 62.25 115 SER A CA 1
ATOM 857 C C . SER A 1 115 ? 7.216 0.523 20.289 1.00 62.25 115 SER A C 1
ATOM 859 O O . SER A 1 115 ? 7.321 0.999 19.157 1.00 62.25 115 SER A O 1
ATOM 861 N N . LYS A 1 116 ? 6.824 1.268 21.332 1.00 68.50 116 LYS A N 1
ATOM 862 C CA . LYS A 1 116 ? 6.579 2.717 21.287 1.00 68.50 116 LYS A CA 1
ATOM 863 C C . LYS A 1 116 ? 7.852 3.491 21.664 1.00 68.50 116 LYS A C 1
ATOM 865 O O . LYS A 1 116 ? 8.524 3.090 22.613 1.00 68.50 116 LYS A O 1
ATOM 870 N N . PRO A 1 117 ? 8.143 4.642 21.028 1.00 69.06 117 PRO A N 1
ATOM 871 C CA . PRO A 1 117 ? 7.423 5.233 19.900 1.00 69.06 117 PRO A CA 1
ATOM 872 C C . PRO A 1 117 ? 7.735 4.511 18.581 1.00 69.06 117 PRO A C 1
ATOM 874 O O . PRO A 1 117 ? 8.847 4.010 18.405 1.00 69.06 117 PRO A O 1
ATOM 877 N N . ILE A 1 118 ? 6.777 4.529 17.642 1.00 72.62 118 ILE A N 1
ATOM 878 C CA . ILE A 1 118 ? 7.000 4.068 16.263 1.00 72.62 118 ILE A CA 1
ATOM 879 C C . ILE A 1 118 ? 8.203 4.828 15.702 1.00 72.62 118 ILE A C 1
ATOM 881 O O . ILE A 1 118 ? 8.188 6.061 15.618 1.00 72.62 118 ILE A O 1
ATOM 885 N N . GLN A 1 119 ? 9.252 4.089 15.356 1.00 73.19 119 GLN A N 1
ATOM 886 C CA . GLN A 1 119 ? 10.456 4.673 14.786 1.00 73.19 119 GLN A CA 1
ATOM 887 C C . GLN A 1 119 ? 10.169 5.187 13.368 1.00 73.19 119 GLN A C 1
ATOM 889 O O . GLN A 1 119 ? 9.308 4.637 12.677 1.00 73.19 119 GLN A O 1
ATOM 894 N N . PRO A 1 120 ? 10.862 6.241 12.900 1.00 69.88 120 PRO A N 1
ATOM 895 C CA . PRO A 1 120 ? 10.704 6.708 11.529 1.00 69.88 120 PRO A CA 1
ATOM 896 C C . PRO A 1 120 ? 10.945 5.572 10.535 1.00 69.88 120 PRO A C 1
ATOM 898 O O . PRO A 1 120 ? 11.944 4.866 10.673 1.00 69.88 120 PRO A O 1
ATOM 901 N N . PHE A 1 121 ? 10.113 5.482 9.492 1.00 66.62 121 PHE A N 1
ATOM 902 C CA . PHE A 1 121 ? 10.245 4.505 8.400 1.00 66.62 121 PHE A CA 1
ATOM 903 C C . PHE A 1 121 ? 11.467 4.732 7.478 1.00 66.62 121 PHE A C 1
ATOM 905 O O . PHE A 1 121 ? 11.538 4.200 6.376 1.00 66.62 121 PHE A O 1
ATOM 912 N N . SER A 1 122 ? 12.459 5.502 7.927 1.00 60.53 122 SER A N 1
ATOM 913 C CA . SER A 1 122 ? 13.798 5.578 7.329 1.00 60.53 122 SER A CA 1
ATOM 914 C C . SER A 1 122 ? 14.937 5.216 8.300 1.00 60.53 122 SER A C 1
ATOM 916 O O . SER A 1 122 ? 16.105 5.296 7.931 1.00 60.53 122 SER A O 1
ATOM 918 N N . SER A 1 123 ? 14.632 4.881 9.559 1.00 62.25 123 SER A N 1
ATOM 919 C CA . SER A 1 123 ? 15.610 4.491 10.586 1.00 62.25 123 SER A CA 1
ATOM 920 C C . SER A 1 123 ? 15.918 2.988 10.544 1.00 62.25 123 SER A C 1
ATOM 922 O O . SER A 1 123 ? 15.045 2.182 10.230 1.00 62.25 123 SER A O 1
ATOM 924 N N . SER A 1 124 ? 17.160 2.589 10.828 1.00 58.31 124 SER A N 1
ATOM 925 C CA . SER A 1 124 ? 17.586 1.182 10.796 1.00 58.31 124 SER A CA 1
ATOM 926 C C . SER A 1 124 ? 16.792 0.326 11.791 1.00 58.31 124 SER A C 1
ATOM 928 O O . SER A 1 124 ? 16.819 0.617 12.985 1.00 58.31 124 SER A O 1
ATOM 930 N N . GLY A 1 125 ? 16.152 -0.747 11.311 1.00 60.19 125 GLY A N 1
ATOM 931 C CA . GLY A 1 125 ? 15.516 -1.769 12.156 1.00 60.19 125 GLY A CA 1
ATOM 932 C C . GLY A 1 125 ? 13.988 -1.851 12.093 1.00 60.19 125 GLY A C 1
ATOM 933 O O . GLY A 1 125 ? 13.417 -2.626 12.852 1.00 60.19 125 GLY A O 1
ATOM 934 N N . PHE A 1 126 ? 13.323 -1.097 11.207 1.00 67.25 126 PHE A N 1
ATOM 935 C CA . PHE A 1 126 ? 11.856 -1.080 11.108 1.00 67.25 126 PHE A CA 1
ATOM 936 C C . PHE A 1 126 ? 11.294 -1.425 9.717 1.00 67.25 126 PHE A C 1
ATOM 938 O O . PHE A 1 126 ? 10.270 -0.883 9.309 1.00 67.25 126 PHE A O 1
ATOM 945 N N . TYR A 1 127 ? 11.972 -2.316 8.983 1.00 72.19 127 TYR A N 1
ATOM 946 C CA . TYR A 1 127 ? 11.550 -2.785 7.654 1.00 72.19 127 TYR A CA 1
ATOM 947 C C . TYR A 1 127 ? 11.736 -4.299 7.542 1.00 72.19 127 TYR A C 1
ATOM 949 O O . TYR A 1 127 ? 12.762 -4.731 7.017 1.00 72.19 127 TYR A O 1
ATOM 957 N N . PRO A 1 128 ? 10.819 -5.134 8.056 1.00 78.81 128 PRO A N 1
ATOM 958 C CA . PRO A 1 128 ? 10.759 -6.506 7.571 1.00 78.81 128 PRO A CA 1
ATOM 959 C C . PRO A 1 128 ? 10.572 -6.506 6.047 1.00 78.81 128 PRO A C 1
ATOM 961 O O . PRO A 1 128 ? 9.830 -5.679 5.495 1.00 78.81 128 PRO A O 1
ATOM 964 N N . ASP A 1 129 ? 11.242 -7.431 5.366 1.00 82.38 129 ASP A N 1
ATOM 965 C CA . ASP A 1 129 ? 10.950 -7.698 3.963 1.00 82.38 129 ASP A CA 1
ATOM 966 C C . ASP A 1 129 ? 9.518 -8.238 3.862 1.00 82.38 129 ASP A C 1
ATOM 968 O O . ASP A 1 129 ? 9.052 -8.949 4.751 1.00 82.38 129 ASP A O 1
ATOM 972 N N . LEU A 1 130 ? 8.790 -7.906 2.788 1.00 82.19 130 LEU A N 1
ATOM 973 C CA . LEU A 1 130 ? 7.391 -8.333 2.636 1.00 82.19 130 LEU A CA 1
ATOM 974 C C . LEU A 1 130 ? 7.233 -9.860 2.778 1.00 82.19 130 LEU A C 1
ATOM 976 O O . LEU A 1 130 ? 6.256 -10.319 3.365 1.00 82.19 130 LEU A O 1
ATOM 980 N N . VAL A 1 131 ? 8.218 -10.614 2.278 1.00 84.44 131 VAL A N 1
ATOM 981 C CA . VAL A 1 131 ? 8.321 -12.083 2.348 1.00 84.44 131 VAL A CA 1
ATOM 982 C C . VAL A 1 131 ? 8.320 -12.620 3.785 1.00 84.44 131 VAL A C 1
ATOM 984 O O . VAL A 1 131 ? 7.826 -13.722 4.012 1.00 84.44 131 VAL A O 1
ATOM 987 N N . ASP A 1 132 ? 8.795 -11.838 4.752 1.00 84.56 132 ASP A N 1
ATOM 988 C CA . ASP A 1 132 ? 8.859 -12.229 6.163 1.00 84.56 132 ASP A CA 1
ATOM 989 C C . ASP A 1 132 ? 7.592 -11.834 6.945 1.00 84.56 132 ASP A C 1
ATOM 991 O O . ASP A 1 132 ? 7.544 -11.956 8.170 1.00 84.56 132 ASP A O 1
ATOM 995 N N . THR A 1 133 ? 6.550 -11.353 6.258 1.00 84.88 133 THR A N 1
ATOM 996 C CA . THR A 1 133 ? 5.298 -10.885 6.872 1.00 84.88 133 THR A CA 1
ATOM 997 C C . THR A 1 133 ? 4.076 -11.609 6.314 1.00 84.88 133 THR A C 1
ATOM 999 O O . THR A 1 133 ? 4.117 -12.199 5.238 1.00 84.88 133 THR A O 1
ATOM 1002 N N . GLY A 1 134 ? 2.939 -11.4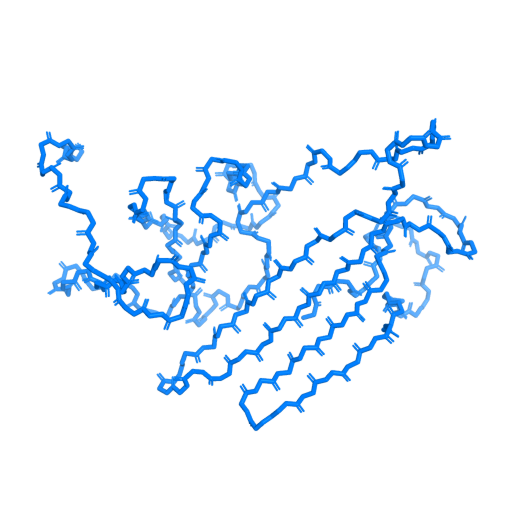89 7.001 1.00 87.19 134 GLY A N 1
ATOM 1003 C CA . GLY A 1 134 ? 1.629 -11.912 6.489 1.00 87.19 134 GLY A CA 1
ATOM 1004 C C . GLY A 1 134 ? 1.053 -10.989 5.403 1.00 87.19 134 GLY A C 1
ATOM 1005 O O . GLY A 1 134 ? -0.093 -11.157 4.995 1.00 87.19 134 GLY A O 1
ATOM 1006 N N . GLY A 1 135 ? 1.812 -9.988 4.940 1.00 85.12 135 GLY A N 1
ATOM 1007 C CA . GLY A 1 135 ? 1.413 -9.076 3.866 1.00 85.12 135 GLY A CA 1
ATOM 1008 C C . GLY A 1 135 ? 0.521 -7.907 4.294 1.00 85.12 135 GLY A C 1
ATOM 1009 O O . GLY A 1 135 ? 0.160 -7.083 3.454 1.00 85.12 135 GLY A O 1
ATOM 1010 N N . TYR A 1 136 ? 0.195 -7.780 5.584 1.00 85.81 136 TYR A N 1
ATOM 1011 C CA . TYR A 1 136 ? -0.600 -6.668 6.112 1.00 85.81 136 TYR A CA 1
ATOM 1012 C C . TYR A 1 136 ? 0.007 -6.038 7.369 1.00 85.81 136 TYR A C 1
ATOM 1014 O O . TYR A 1 136 ? 0.870 -6.591 8.055 1.00 85.81 136 TYR A O 1
ATOM 1022 N N . THR A 1 137 ? -0.431 -4.823 7.678 1.00 86.12 137 THR A N 1
ATOM 1023 C CA . THR A 1 137 ? -0.038 -4.098 8.886 1.00 86.12 137 THR A CA 1
ATOM 1024 C C . THR A 1 137 ? -1.216 -3.276 9.368 1.00 86.12 137 THR A C 1
ATOM 1026 O O . THR A 1 137 ? -1.902 -2.650 8.563 1.00 86.12 137 THR A O 1
ATOM 1029 N N . THR A 1 138 ? -1.438 -3.264 10.679 1.00 87.31 138 THR A N 1
ATOM 1030 C CA . THR A 1 138 ? -2.514 -2.480 11.292 1.00 87.31 138 THR A CA 1
ATOM 1031 C C . THR A 1 138 ? -1.923 -1.312 12.052 1.00 87.31 138 THR A C 1
ATOM 1033 O O . THR A 1 138 ? -0.981 -1.501 12.814 1.00 87.31 138 THR A O 1
ATOM 1036 N N . PHE A 1 139 ? -2.508 -0.128 11.888 1.00 86.81 139 PHE A N 1
ATOM 1037 C CA . PHE A 1 139 ? -2.209 1.046 12.700 1.00 86.81 139 PHE A CA 1
ATOM 1038 C C . PHE A 1 139 ? -3.450 1.436 13.491 1.00 86.81 139 PHE A C 1
ATOM 1040 O O . PHE A 1 139 ? -4.532 1.542 12.915 1.00 86.81 139 PHE A O 1
ATOM 1047 N N . ALA A 1 140 ? -3.309 1.683 14.789 1.00 85.88 140 ALA A N 1
ATOM 1048 C CA . ALA A 1 140 ? -4.436 2.097 15.617 1.00 85.88 140 ALA A CA 1
ATOM 1049 C C . ALA A 1 140 ? -4.028 3.086 16.712 1.00 85.88 140 ALA A C 1
ATOM 1051 O O . ALA A 1 140 ? -2.850 3.304 16.990 1.00 85.88 140 ALA A O 1
ATOM 1052 N N . GLN A 1 141 ? -5.034 3.721 17.307 1.00 82.38 141 GLN A N 1
ATOM 1053 C CA . GLN A 1 141 ? -4.864 4.695 18.386 1.00 82.38 141 GLN A CA 1
ATOM 1054 C C . GLN A 1 141 ? -4.632 4.032 19.753 1.00 82.38 141 GLN A C 1
ATOM 1056 O O . GLN A 1 141 ? -4.090 4.656 20.665 1.00 82.38 141 GLN A O 1
ATOM 1061 N N . SER A 1 142 ? -5.112 2.796 19.933 1.00 73.19 142 SER A N 1
ATOM 1062 C CA . SER A 1 142 ? -5.077 2.075 21.214 1.00 73.19 142 SER A CA 1
ATOM 1063 C C . SER A 1 142 ? -5.181 0.553 21.011 1.00 73.19 142 SER A C 1
ATOM 1065 O O . SER A 1 142 ? -6.188 -0.051 21.374 1.00 73.19 142 SER A O 1
ATOM 1067 N N . LEU A 1 143 ? -4.174 -0.073 20.389 1.00 64.88 143 LEU A N 1
ATOM 1068 C CA . LEU A 1 143 ? -4.071 -1.546 20.310 1.00 64.88 143 LEU A CA 1
ATOM 1069 C C . LEU A 1 143 ? -3.647 -2.151 21.649 1.00 64.88 143 LEU A C 1
ATOM 1071 O O . LEU A 1 143 ? -4.038 -3.269 21.959 1.00 64.88 143 LEU A O 1
ATOM 1075 N N . ILE A 1 144 ? -2.861 -1.410 22.434 1.00 57.09 144 ILE A N 1
ATOM 1076 C CA . ILE A 1 144 ? -2.360 -1.860 23.733 1.00 57.09 144 ILE A CA 1
ATOM 1077 C C . ILE A 1 144 ? -3.196 -1.205 24.835 1.00 57.09 144 ILE A C 1
ATOM 1079 O O . ILE A 1 144 ? -2.871 -0.123 25.322 1.00 57.09 144 ILE A O 1
ATOM 1083 N N . ASP A 1 145 ? -4.278 -1.872 25.217 1.00 54.84 145 ASP A N 1
ATOM 1084 C CA . ASP A 1 145 ? -4.669 -1.937 26.623 1.00 54.84 145 ASP A CA 1
ATOM 1085 C C . ASP A 1 145 ? -4.202 -3.313 27.093 1.00 54.84 145 ASP A C 1
ATOM 1087 O O . ASP A 1 145 ? -4.665 -4.324 26.575 1.00 54.84 145 ASP A O 1
ATOM 1091 N N . GLU A 1 146 ? -3.247 -3.362 28.023 1.00 52.28 146 GLU A N 1
ATOM 1092 C CA . GLU A 1 146 ? -2.693 -4.616 28.559 1.00 52.28 146 GLU A CA 1
ATOM 1093 C C . GLU A 1 146 ? -3.778 -5.517 29.187 1.00 52.28 146 GLU A C 1
ATOM 1095 O O . GLU A 1 146 ? -3.542 -6.699 29.419 1.00 52.28 146 GLU A O 1
ATOM 1100 N N . ASN A 1 147 ? -4.978 -4.971 29.431 1.00 51.03 147 ASN A N 1
ATOM 1101 C CA . ASN A 1 147 ? -6.144 -5.676 29.963 1.00 51.03 147 ASN A CA 1
ATOM 1102 C C . ASN A 1 147 ? -7.210 -6.006 28.905 1.00 51.03 147 ASN A C 1
ATOM 1104 O O . ASN A 1 147 ? -8.261 -6.551 29.251 1.00 51.03 147 ASN A O 1
ATOM 1108 N N . ARG A 1 148 ? -6.998 -5.647 27.634 1.00 47.31 148 ARG A N 1
ATOM 1109 C CA . ARG A 1 148 ? -7.947 -5.909 26.549 1.00 47.31 148 ARG A CA 1
ATOM 1110 C C . ARG A 1 148 ? -7.475 -7.116 25.752 1.00 47.31 148 ARG A C 1
ATOM 1112 O O . ARG A 1 148 ? -6.384 -7.106 25.193 1.00 47.31 148 ARG A O 1
ATOM 1119 N N . GLU A 1 149 ? -8.324 -8.141 25.699 1.00 51.38 149 GLU A N 1
ATOM 1120 C CA . GLU A 1 149 ? -8.100 -9.335 24.879 1.00 51.38 149 GLU A CA 1
ATOM 1121 C C . GLU A 1 149 ? -7.713 -8.939 23.441 1.00 51.38 149 GLU A C 1
ATOM 1123 O O . GLU A 1 149 ? -8.325 -8.011 22.886 1.00 51.38 149 GLU A O 1
ATOM 1128 N N . PRO A 1 150 ? -6.707 -9.603 22.835 1.00 52.75 150 PRO A N 1
ATOM 1129 C CA . PRO A 1 150 ? -6.283 -9.316 21.474 1.00 52.75 150 PRO A CA 1
ATOM 1130 C C . PRO A 1 150 ? -7.476 -9.372 20.519 1.00 52.75 150 PRO A C 1
ATOM 1132 O O . PRO A 1 150 ? -8.378 -10.201 20.649 1.00 52.75 150 PRO A O 1
ATOM 1135 N N . PHE A 1 151 ? -7.494 -8.453 19.553 1.00 49.06 151 PHE A N 1
ATOM 1136 C CA . PHE A 1 151 ? -8.518 -8.452 18.520 1.00 49.06 151 PHE A CA 1
ATOM 1137 C C . PHE A 1 151 ? -8.394 -9.750 17.715 1.00 49.06 151 PHE A C 1
ATOM 1139 O O . PHE A 1 151 ? -7.389 -9.957 17.036 1.00 49.06 151 PHE A O 1
ATOM 1146 N N . ASN A 1 152 ? -9.403 -10.620 17.798 1.00 52.97 152 ASN A N 1
ATOM 1147 C CA . ASN A 1 152 ? -9.487 -11.796 16.940 1.00 52.97 152 ASN A CA 1
ATOM 1148 C C . ASN A 1 152 ? -9.753 -11.307 15.518 1.00 52.97 152 ASN A C 1
ATOM 1150 O O . ASN A 1 152 ? -10.880 -10.944 15.181 1.00 52.97 152 ASN A O 1
ATOM 1154 N N . LEU A 1 153 ? -8.698 -11.243 14.706 1.00 54.94 153 LEU A N 1
ATOM 1155 C CA . LEU A 1 153 ? -8.857 -11.023 13.278 1.00 54.94 153 LEU A CA 1
ATOM 1156 C C . LEU A 1 153 ? -9.650 -12.207 12.709 1.00 54.94 153 LEU A C 1
ATOM 1158 O O . LEU A 1 153 ? -9.296 -13.354 12.995 1.00 54.94 153 LEU A O 1
ATOM 1162 N N . PRO A 1 154 ? -10.715 -11.958 11.932 1.00 56.94 154 PRO A N 1
ATOM 1163 C CA . PRO A 1 154 ? -11.412 -13.030 11.251 1.00 56.94 154 PRO A CA 1
ATOM 1164 C C . PRO A 1 154 ? -10.446 -13.691 10.276 1.00 56.94 154 PRO A C 1
ATOM 1166 O O . PRO A 1 154 ? -9.788 -13.014 9.480 1.00 56.94 154 PRO A O 1
ATOM 1169 N N . CYS A 1 155 ? -10.349 -15.013 10.331 1.00 62.56 155 CYS A N 1
ATOM 1170 C CA . CYS A 1 155 ? -9.616 -15.729 9.307 1.00 62.56 155 CYS A CA 1
ATOM 1171 C C . CYS A 1 155 ? -10.421 -15.705 8.009 1.00 62.56 155 CYS A C 1
ATOM 1173 O O . CYS A 1 155 ? -11.649 -15.797 8.016 1.00 62.56 155 CYS A O 1
ATOM 1175 N N . SER A 1 156 ? -9.722 -15.546 6.887 1.00 61.94 156 SER A N 1
ATOM 1176 C CA . SER A 1 156 ? -10.323 -15.517 5.555 1.00 61.94 156 SER A CA 1
ATOM 1177 C C . SER A 1 156 ? -9.662 -16.563 4.671 1.00 61.94 156 SER A C 1
ATOM 1179 O O . SER A 1 156 ? -8.443 -16.714 4.685 1.00 61.94 156 SER A O 1
ATOM 1181 N N . ASP A 1 157 ? -10.467 -17.268 3.881 1.00 63.56 157 ASP A N 1
ATOM 1182 C CA . ASP A 1 157 ? -10.008 -18.246 2.888 1.00 63.56 157 ASP A CA 1
ATOM 1183 C C . ASP A 1 157 ? -9.608 -17.596 1.547 1.00 63.56 157 ASP A C 1
ATOM 1185 O O . ASP A 1 157 ? -9.345 -18.289 0.565 1.00 63.56 157 ASP A O 1
ATOM 1189 N N . GLY A 1 158 ? -9.593 -16.259 1.485 1.00 49.25 158 GLY A N 1
ATOM 1190 C CA . GLY A 1 158 ? -9.361 -15.500 0.258 1.00 49.25 158 GLY A CA 1
ATOM 1191 C C . GLY A 1 158 ? -10.602 -15.322 -0.626 1.00 49.25 158 GLY A C 1
ATOM 1192 O O . GLY A 1 158 ? -10.513 -14.615 -1.627 1.00 49.25 158 GLY A O 1
ATOM 1193 N N . ASN A 1 159 ? -11.768 -15.872 -0.254 1.00 46.78 159 ASN A N 1
ATOM 1194 C CA . ASN A 1 159 ? -13.034 -15.728 -0.988 1.00 46.78 159 ASN A CA 1
ATOM 1195 C C . ASN A 1 159 ? -14.014 -14.744 -0.327 1.00 46.78 159 ASN A C 1
ATOM 1197 O O . ASN A 1 159 ? -15.223 -14.842 -0.536 1.00 46.78 159 ASN A O 1
ATOM 1201 N N . LEU A 1 160 ? -13.511 -13.790 0.469 1.00 47.72 160 LEU A N 1
ATOM 1202 C CA . LEU A 1 160 ? -14.306 -12.808 1.234 1.00 47.72 160 LEU A CA 1
ATOM 1203 C C . LEU A 1 160 ? -15.252 -13.430 2.285 1.00 47.72 160 LEU A C 1
ATOM 1205 O O . LEU A 1 160 ? -16.030 -12.706 2.906 1.00 47.72 160 LEU A O 1
ATOM 1209 N N . GLY A 1 161 ? -15.189 -14.747 2.497 1.00 49.19 161 GLY A N 1
ATOM 1210 C CA . GLY A 1 161 ?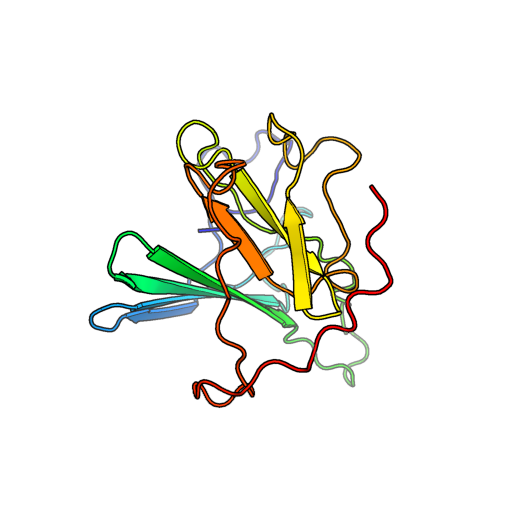 -15.880 -15.445 3.574 1.00 49.19 161 GLY A CA 1
ATOM 1211 C C . GLY A 1 161 ? -15.035 -15.487 4.846 1.00 49.19 161 GLY A C 1
ATOM 1212 O O . GLY A 1 161 ? -13.806 -15.593 4.788 1.00 49.19 161 GLY A O 1
ATOM 1213 N N . GLU A 1 162 ? -15.703 -15.405 5.995 1.00 57.94 162 GLU A N 1
ATOM 1214 C CA . GLU A 1 162 ? -15.114 -15.748 7.291 1.00 57.94 162 GLU A CA 1
ATOM 1215 C C . GLU A 1 162 ? -14.921 -17.271 7.353 1.00 57.94 162 GLU A C 1
ATOM 1217 O O . GLU A 1 162 ? -15.850 -18.031 7.070 1.00 57.94 162 GLU A O 1
ATOM 1222 N N . THR A 1 163 ? -13.722 -17.721 7.716 1.00 70.06 163 THR A N 1
ATOM 1223 C CA . THR A 1 163 ? -13.400 -19.134 7.956 1.00 70.06 163 THR A CA 1
ATOM 1224 C C . THR A 1 163 ? -12.869 -19.321 9.373 1.00 70.06 163 THR A C 1
ATOM 1226 O O . THR A 1 163 ? -12.383 -18.379 9.999 1.00 70.06 163 THR A O 1
ATOM 1229 N N . GLU A 1 164 ? -12.936 -20.550 9.888 1.00 72.19 164 GLU A N 1
ATOM 1230 C CA . GLU A 1 164 ? -12.281 -20.896 11.148 1.00 72.19 164 GLU A CA 1
ATOM 1231 C C . GLU A 1 164 ? -10.768 -20.693 11.034 1.00 72.19 164 GLU A C 1
ATOM 1233 O O . GLU A 1 164 ? -10.131 -21.127 10.068 1.00 72.19 164 GLU A O 1
ATOM 1238 N N . CYS A 1 165 ? -10.200 -20.015 12.031 1.00 64.00 165 CYS A N 1
ATOM 1239 C CA . CYS A 1 165 ? -8.761 -19.877 12.146 1.00 64.00 165 CYS A CA 1
ATOM 1240 C C . CYS A 1 165 ? -8.121 -21.234 12.452 1.00 64.00 165 CYS A C 1
ATOM 1242 O O . CYS A 1 165 ? -8.659 -21.976 13.277 1.00 64.00 165 CYS A O 1
ATOM 1244 N N . PRO A 1 166 ? -6.968 -21.561 11.844 1.00 68.38 166 PRO A N 1
ATOM 1245 C CA . PRO A 1 166 ? -6.215 -22.741 12.241 1.00 68.38 166 PRO A CA 1
ATOM 1246 C C . PRO A 1 166 ? -5.891 -22.665 13.739 1.00 68.38 166 PRO A C 1
ATOM 1248 O O . PRO A 1 166 ? -5.536 -21.601 14.251 1.00 68.38 166 PRO A O 1
ATOM 1251 N N . GLU A 1 167 ? -6.041 -23.785 14.453 1.00 60.88 167 GLU A N 1
ATOM 1252 C CA . GLU A 1 167 ? -5.752 -23.833 15.886 1.00 60.88 167 GLU A CA 1
ATOM 1253 C C . GLU A 1 167 ? -4.285 -23.469 16.138 1.00 60.88 167 GLU A C 1
ATOM 1255 O O . GLU A 1 167 ? -3.359 -24.184 15.746 1.00 60.88 167 GLU A O 1
ATOM 1260 N N . VAL A 1 168 ? -4.066 -22.337 16.808 1.00 55.66 168 VAL A N 1
ATOM 1261 C CA . VAL A 1 168 ? -2.731 -21.923 17.236 1.00 55.66 168 VAL A CA 1
ATOM 1262 C C . VAL A 1 168 ? -2.321 -22.819 18.404 1.00 55.66 168 VAL A C 1
ATOM 1264 O O . VAL A 1 168 ? -2.856 -22.699 19.510 1.00 55.66 168 VAL A O 1
ATOM 1267 N N . ASN A 1 169 ? -1.361 -23.718 18.178 1.00 44.00 169 ASN A N 1
ATOM 1268 C CA . ASN A 1 169 ? -0.734 -24.485 19.253 1.00 44.00 169 ASN A CA 1
ATOM 1269 C C . ASN A 1 169 ? -0.055 -23.516 20.233 1.00 44.00 169 ASN A C 1
ATOM 1271 O O . ASN A 1 169 ? 0.959 -22.897 19.922 1.00 44.00 169 ASN A O 1
ATOM 1275 N N . LYS A 1 170 ? -0.622 -23.387 21.436 1.00 42.75 170 LYS A N 1
ATOM 1276 C CA . LYS A 1 170 ? -0.229 -22.419 22.477 1.00 42.75 170 LYS A CA 1
ATOM 1277 C C . LYS A 1 170 ? 1.126 -22.699 23.157 1.00 42.75 170 LYS A C 1
ATOM 1279 O O . LYS A 1 170 ? 1.377 -22.165 24.233 1.00 42.75 170 LYS A O 1
ATOM 1284 N N . GLU A 1 171 ? 2.001 -23.525 22.586 1.00 40.81 171 GLU A N 1
ATOM 1285 C CA . GLU A 1 171 ? 3.225 -23.980 23.269 1.00 40.81 171 GLU A CA 1
ATOM 1286 C C . GLU A 1 171 ? 4.487 -23.135 23.016 1.00 40.81 171 GLU A C 1
ATOM 1288 O O . GLU A 1 171 ? 5.534 -23.446 23.576 1.00 40.81 171 GLU A O 1
ATOM 1293 N N . SER A 1 172 ? 4.434 -22.041 22.249 1.00 35.62 172 SER A N 1
ATOM 1294 C CA . SER A 1 172 ? 5.664 -21.329 21.849 1.00 35.62 172 SER A CA 1
ATOM 1295 C C . SER A 1 172 ? 5.667 -19.810 22.038 1.00 35.62 172 SER A C 1
ATOM 1297 O O . SER A 1 172 ? 6.301 -19.102 21.262 1.00 35.62 172 SER A O 1
ATOM 1299 N N . VAL A 1 173 ? 5.039 -19.293 23.098 1.00 33.12 173 VAL A N 1
ATOM 1300 C CA . VAL A 1 173 ? 5.269 -17.902 23.536 1.00 33.12 173 VAL A CA 1
ATOM 1301 C C . VAL A 1 173 ? 5.737 -17.896 24.992 1.00 33.12 173 VAL A C 1
ATOM 1303 O O . VAL A 1 173 ? 4.938 -17.804 25.921 1.00 33.12 173 VAL A O 1
ATOM 1306 N N . GLN A 1 174 ? 7.049 -18.035 25.195 1.00 30.61 174 GLN A N 1
ATOM 1307 C CA . GLN A 1 174 ? 7.710 -17.560 26.412 1.00 30.61 174 GLN A CA 1
ATOM 1308 C C . GLN A 1 174 ? 8.289 -16.172 26.119 1.00 30.61 174 GLN A C 1
ATOM 1310 O O . GLN A 1 174 ? 8.974 -15.996 25.112 1.00 30.61 174 GLN A O 1
ATOM 1315 N N . LEU A 1 175 ? 7.915 -15.222 26.983 1.00 37.28 175 LEU A N 1
ATOM 1316 C CA . LEU A 1 175 ? 8.273 -13.799 26.987 1.00 37.28 175 LEU A CA 1
ATOM 1317 C C . LEU A 1 175 ? 9.786 -13.547 26.969 1.00 37.28 175 LEU A C 1
ATOM 1319 O O . LEU A 1 175 ? 10.513 -14.306 27.652 1.00 37.28 175 LEU A O 1
#

Organism: NCBI:txid420281

Foldseek 3Di:
DPFQDADDPDPPDPDTDGFAWPDWDDDPFKIKTKGQDDYHDDDDPDDDQWIWIWMWGPPDPPDIDIDIDIDRNDDPPPVPDDDPPFDWPDPDDDDCVQQQWKWFAACLRDTDTDDPRDDPPVDPDNTDTCVRGVNDMDTGRPQDPVPDDHPPDFDDPPPPDGDDDDDDPPPPDDD